Protein AF-A0A0L0F4E2-F1 (afdb_monomer_lite)

Organism: NCBI:txid667725

Foldseek 3Di:
DPPDDPPVVVVVVVLVPDDLVNLVVLLVPPDPVSLVNLLVNLVVLLVVLLPDDLVCLAVSLVVCLVCLVSLLVSCLSCVVPVSSVVSSVVSLVSNCVRRVVNDDPVSNVSSVVSVVSSVVSNCVSPVDPD

Sequence (130 aa):
MKDLLHPWINQTNTICTTSSGELLRLARAGDADAINVIITLLELLRGVIDGASSSTATVIYLNLQRLLDPINKLLRAYQHYPDVVACVLELYCSLVDRMINHLSEQHVGTLYTACVSLIKTYSAVFSGKG

Secondary structure (DSSP, 8-state):
---SSTTHHHHHHHHTT--HHHHHHHTT---HHHHHHHHHHHHHHHHHHHT--TTTHHHHHHHHHHHHHHHHHHHHHTTT-HHHHHHHHHHHHHHHHHHGGGS-HHHHHHHHHHHHHHHHHHHHHHS---

Structure (mmCIF, N/CA/C/O backbone):
data_AF-A0A0L0F4E2-F1
#
_entry.id   AF-A0A0L0F4E2-F1
#
loop_
_atom_site.group_PDB
_atom_site.id
_atom_site.type_symbol
_atom_site.label_atom_id
_atom_site.label_alt_id
_atom_site.label_comp_id
_atom_site.label_asym_id
_atom_site.label_entity_id
_atom_site.label_seq_id
_atom_site.pdbx_PDB_ins_code
_atom_site.Cartn_x
_atom_site.Cartn_y
_atom_site.Cartn_z
_atom_site.occupancy
_atom_site.B_iso_or_equiv
_atom_site.auth_seq_id
_atom_site.auth_comp_id
_atom_site.auth_asym_id
_atom_site.auth_atom_id
_atom_site.pdbx_PDB_model_num
ATOM 1 N N . MET A 1 1 ? 32.113 11.895 20.710 1.00 43.41 1 MET A N 1
ATOM 2 C CA . MET A 1 1 ? 31.176 10.929 20.088 1.00 43.41 1 MET A CA 1
ATOM 3 C C . MET A 1 1 ? 29.789 11.561 19.920 1.00 43.41 1 MET A C 1
ATOM 5 O O . MET A 1 1 ? 28.847 11.118 20.563 1.00 43.41 1 MET A O 1
ATOM 9 N N . LYS A 1 2 ? 29.643 12.622 19.113 1.00 42.06 2 LYS A N 1
ATOM 10 C CA . LYS A 1 2 ? 28.328 13.227 18.805 1.00 42.06 2 LYS A CA 1
ATOM 11 C C . LYS A 1 2 ? 28.138 13.599 17.322 1.00 42.06 2 LYS A C 1
ATOM 13 O O . LYS A 1 2 ? 27.118 14.178 16.986 1.00 42.06 2 LYS A O 1
ATOM 18 N N . ASP A 1 3 ? 29.039 13.178 16.431 1.00 47.22 3 ASP A N 1
ATOM 19 C CA . ASP A 1 3 ? 29.102 13.711 15.057 1.00 47.22 3 ASP A CA 1
ATOM 20 C C . ASP A 1 3 ? 28.914 12.659 13.951 1.00 47.22 3 ASP A C 1
ATOM 22 O O . ASP A 1 3 ? 29.572 12.724 12.920 1.00 47.22 3 ASP A O 1
ATOM 26 N N . LEU A 1 4 ? 28.035 11.664 14.136 1.00 46.62 4 LEU A N 1
ATOM 27 C CA . LEU A 1 4 ? 27.797 10.631 13.105 1.00 46.62 4 LEU A CA 1
ATOM 28 C C . LEU A 1 4 ? 26.324 10.383 12.737 1.00 46.62 4 LEU A C 1
ATOM 30 O O . LEU A 1 4 ? 26.038 9.446 12.002 1.00 46.62 4 LEU A O 1
ATOM 34 N N . LEU A 1 5 ? 25.379 11.219 13.182 1.00 44.88 5 LEU A N 1
ATOM 35 C CA . LEU A 1 5 ? 23.940 10.991 12.938 1.00 44.88 5 LEU A CA 1
ATOM 36 C C . LEU A 1 5 ? 23.255 12.005 12.006 1.00 44.88 5 LEU A C 1
ATOM 38 O O . LEU A 1 5 ? 22.035 11.982 11.881 1.00 44.88 5 LEU A O 1
ATOM 42 N N . HIS A 1 6 ? 23.998 12.879 11.321 1.00 51.25 6 HIS A N 1
ATOM 43 C CA . HIS A 1 6 ? 23.392 14.016 10.610 1.00 51.25 6 HIS A CA 1
ATOM 44 C C . HIS A 1 6 ? 23.115 13.917 9.089 1.00 51.25 6 HIS A C 1
ATOM 46 O O . HIS A 1 6 ? 22.373 14.779 8.617 1.00 51.25 6 HIS A O 1
ATOM 52 N N . PRO A 1 7 ? 23.567 12.915 8.298 1.00 43.34 7 PRO A N 1
ATOM 53 C CA . PRO A 1 7 ? 23.151 12.837 6.885 1.00 43.34 7 PRO A CA 1
ATOM 54 C C . PRO A 1 7 ? 21.809 12.116 6.656 1.00 43.34 7 PRO A C 1
ATOM 56 O O . PRO A 1 7 ? 21.045 12.502 5.776 1.00 43.34 7 PRO A O 1
ATOM 59 N N . TRP A 1 8 ? 21.491 11.091 7.456 1.00 38.53 8 TRP A N 1
ATOM 60 C CA . TRP A 1 8 ? 20.327 10.217 7.216 1.00 38.53 8 TRP A CA 1
ATOM 61 C C . TRP A 1 8 ? 18.983 10.814 7.662 1.00 38.53 8 TRP A C 1
ATOM 63 O O . TRP A 1 8 ? 17.935 10.519 7.083 1.00 38.53 8 TRP A O 1
ATOM 73 N N . ILE A 1 9 ? 19.000 11.702 8.660 1.00 44.81 9 ILE A N 1
ATOM 74 C CA . ILE A 1 9 ? 17.780 12.344 9.177 1.00 44.81 9 ILE A CA 1
ATOM 75 C C . ILE A 1 9 ? 17.222 13.369 8.170 1.00 44.81 9 ILE A C 1
ATOM 77 O O . ILE A 1 9 ? 16.013 13.561 8.086 1.00 44.81 9 ILE A O 1
ATOM 81 N N . ASN A 1 10 ? 18.068 13.970 7.325 1.00 40.53 10 ASN A N 1
ATOM 82 C CA . ASN A 1 10 ? 17.600 14.896 6.287 1.00 40.53 10 ASN A CA 1
ATOM 83 C C . ASN A 1 10 ? 17.048 14.186 5.038 1.00 40.53 10 ASN A C 1
ATOM 85 O O . ASN A 1 10 ? 16.155 14.720 4.381 1.00 40.53 10 ASN A O 1
ATOM 89 N 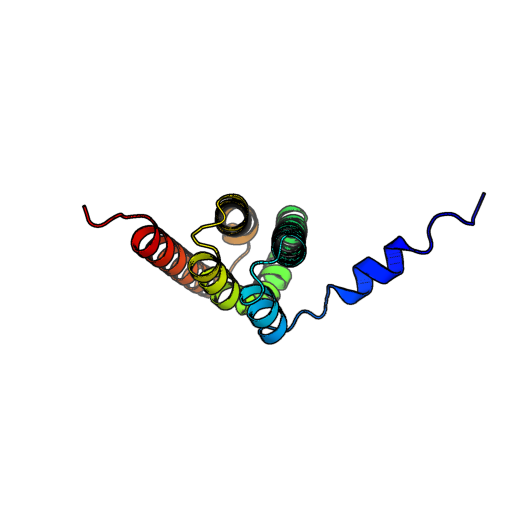N . GLN A 1 11 ? 17.521 12.975 4.725 1.00 43.03 11 GLN A N 1
ATOM 90 C CA . GLN A 1 11 ? 16.994 12.191 3.601 1.00 43.03 11 GLN A CA 1
ATOM 91 C C . GLN A 1 11 ? 15.597 11.631 3.886 1.00 43.03 11 GLN A C 1
ATOM 93 O O . GLN A 1 11 ? 14.727 11.671 3.020 1.00 43.03 11 GLN A O 1
ATOM 98 N N . THR A 1 12 ? 15.344 11.194 5.119 1.00 41.28 12 THR A N 1
ATOM 99 C CA . THR A 1 12 ? 14.031 10.671 5.533 1.00 41.28 12 THR A CA 1
ATOM 100 C C . THR A 1 12 ? 12.945 11.748 5.564 1.00 41.28 12 THR A C 1
ATOM 102 O O . THR A 1 12 ? 11.785 11.457 5.284 1.00 41.28 12 THR A O 1
ATOM 105 N N . ASN A 1 13 ? 13.314 13.012 5.795 1.00 35.09 13 ASN A N 1
ATOM 106 C CA . ASN A 1 13 ? 12.355 14.116 5.867 1.00 35.09 13 ASN A CA 1
ATOM 107 C C . ASN A 1 13 ? 11.870 14.622 4.493 1.00 35.09 13 ASN A C 1
ATOM 109 O O . ASN A 1 13 ? 10.874 15.335 4.417 1.00 35.09 13 ASN A O 1
ATOM 113 N N . THR A 1 14 ? 12.543 14.246 3.399 1.00 38.75 14 THR A N 1
ATOM 114 C CA . THR A 1 14 ? 12.144 14.659 2.037 1.00 38.75 14 THR A CA 1
ATOM 115 C C . THR A 1 14 ? 11.141 13.679 1.411 1.00 38.75 14 THR A C 1
ATOM 117 O O . THR A 1 14 ? 10.357 14.050 0.543 1.00 38.75 14 THR A O 1
ATOM 120 N N . ILE A 1 15 ? 11.099 12.435 1.896 1.00 46.47 15 ILE A N 1
ATOM 121 C CA . ILE A 1 15 ? 10.275 11.358 1.321 1.00 46.47 15 ILE A CA 1
ATOM 122 C C . ILE A 1 15 ? 8.785 11.511 1.700 1.00 46.47 15 ILE A C 1
ATOM 124 O O . ILE A 1 15 ? 7.904 11.072 0.968 1.00 46.47 15 ILE A O 1
ATOM 128 N N . CYS A 1 16 ? 8.462 12.224 2.783 1.00 45.31 16 CYS A N 1
ATOM 129 C CA . CYS A 1 16 ? 7.087 12.359 3.288 1.00 45.31 16 CYS A CA 1
ATOM 130 C C . CYS A 1 16 ? 6.179 13.344 2.519 1.00 45.31 16 CYS A C 1
ATOM 132 O O . CYS A 1 16 ? 5.079 13.636 2.985 1.00 45.31 16 CYS A O 1
ATOM 134 N N . THR A 1 17 ? 6.585 13.849 1.349 1.00 42.50 17 THR A N 1
ATOM 135 C CA . THR A 1 17 ? 5.738 14.733 0.517 1.00 42.50 17 THR A CA 1
ATOM 136 C C . THR A 1 17 ? 5.540 14.230 -0.908 1.00 42.50 17 THR A C 1
ATOM 138 O O . THR A 1 17 ? 5.226 15.019 -1.793 1.00 42.50 17 THR A O 1
ATOM 141 N N . THR A 1 18 ? 5.675 12.921 -1.150 1.00 52.84 18 THR A N 1
ATOM 142 C CA . THR A 1 18 ? 5.475 12.373 -2.495 1.00 52.84 18 THR A CA 1
ATOM 143 C C . THR A 1 18 ? 4.022 12.548 -2.930 1.00 52.84 18 THR A C 1
ATOM 145 O O . THR A 1 18 ? 3.110 11.830 -2.514 1.00 52.84 18 THR A O 1
ATOM 148 N N . SER A 1 19 ? 3.802 13.543 -3.782 1.00 57.84 19 SER A N 1
ATOM 149 C CA . SER A 1 19 ? 2.514 13.779 -4.417 1.00 57.84 19 SER A CA 1
ATOM 150 C C . SER A 1 19 ? 2.184 12.612 -5.356 1.00 57.84 19 SER A C 1
ATOM 152 O O . SER A 1 19 ? 3.078 11.957 -5.897 1.00 57.84 19 SER A O 1
ATOM 154 N N . SER A 1 20 ? 0.898 12.369 -5.639 1.00 53.78 20 SER A N 1
ATOM 155 C CA . SER A 1 20 ? 0.491 11.367 -6.643 1.00 53.78 20 SER A CA 1
ATOM 156 C C . SER A 1 20 ? 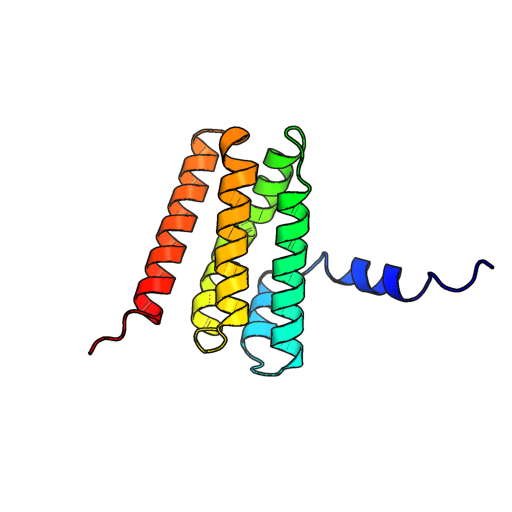1.201 11.557 -7.997 1.00 53.78 20 SER A C 1
ATOM 158 O O . SER A 1 20 ? 1.318 10.596 -8.755 1.00 53.78 20 SER A O 1
ATOM 160 N N . GLY A 1 21 ? 1.674 12.773 -8.307 1.00 54.50 21 GLY A N 1
ATOM 161 C CA . GLY A 1 21 ? 2.434 13.086 -9.516 1.00 54.50 21 GLY A CA 1
ATOM 162 C C . GLY A 1 21 ? 3.876 12.567 -9.511 1.00 54.50 21 GLY A C 1
ATOM 163 O O . GLY A 1 21 ? 4.359 12.156 -10.562 1.00 54.50 21 GLY A O 1
ATOM 164 N N . GLU A 1 22 ? 4.555 12.515 -8.363 1.00 62.72 22 GLU A N 1
ATOM 165 C CA . GLU A 1 22 ? 5.923 11.977 -8.266 1.00 62.72 22 GLU A CA 1
ATOM 166 C C . GLU A 1 22 ? 5.959 10.458 -8.397 1.00 62.72 22 GLU A C 1
ATOM 168 O O . GLU A 1 22 ? 6.820 9.938 -9.105 1.00 62.72 22 GLU A O 1
ATOM 173 N N . LEU A 1 23 ? 4.971 9.759 -7.829 1.00 59.50 23 LEU A N 1
ATOM 174 C CA . LEU A 1 23 ? 4.792 8.317 -8.043 1.00 59.50 23 LEU A CA 1
ATOM 175 C C . LEU A 1 23 ? 4.634 7.992 -9.532 1.00 59.50 23 LEU A C 1
ATOM 177 O O . LEU A 1 23 ? 5.281 7.090 -10.058 1.00 59.50 23 LEU A O 1
ATOM 181 N N . LEU A 1 24 ? 3.815 8.781 -10.233 1.00 58.97 24 LEU A N 1
ATOM 182 C CA . LEU A 1 24 ? 3.598 8.667 -11.677 1.00 58.97 24 LEU A CA 1
ATOM 183 C C . LEU A 1 24 ? 4.834 9.046 -12.508 1.00 58.97 24 LEU A C 1
ATOM 185 O O . LEU A 1 24 ? 4.984 8.559 -13.629 1.00 58.97 24 LEU A O 1
ATOM 189 N N . ARG A 1 25 ? 5.713 9.913 -11.992 1.00 62.09 25 ARG A N 1
ATOM 190 C CA . ARG A 1 25 ? 6.947 10.321 -12.678 1.00 62.09 25 ARG A CA 1
ATOM 191 C C . ARG A 1 25 ? 8.032 9.255 -12.561 1.00 62.09 25 ARG A C 1
ATOM 193 O O . ARG A 1 25 ? 8.662 8.946 -13.568 1.00 62.09 25 ARG A O 1
ATOM 200 N N . LEU A 1 26 ? 8.197 8.668 -11.374 1.00 62.09 26 LEU A N 1
ATOM 201 C CA . LEU A 1 26 ? 9.085 7.522 -11.164 1.00 62.09 26 LEU A CA 1
ATOM 202 C C . LEU A 1 26 ? 8.618 6.322 -11.998 1.00 62.09 26 LEU A C 1
ATOM 204 O O . LEU A 1 26 ? 9.443 5.729 -12.681 1.00 62.09 26 LEU A O 1
ATOM 208 N N . ALA A 1 27 ? 7.296 6.103 -12.095 1.00 57.03 27 ALA A N 1
ATOM 209 C CA . ALA A 1 27 ? 6.668 5.083 -12.947 1.00 57.03 27 ALA A CA 1
ATOM 210 C C . ALA A 1 27 ? 7.086 5.077 -14.425 1.00 57.03 27 ALA A C 1
ATOM 212 O O . ALA A 1 27 ? 6.945 4.060 -15.100 1.00 57.03 27 ALA A O 1
ATOM 213 N N . ARG A 1 28 ? 7.568 6.206 -14.953 1.00 56.84 28 ARG A N 1
ATOM 214 C CA . ARG A 1 28 ? 7.944 6.351 -16.367 1.00 56.84 28 ARG A CA 1
ATOM 215 C C . ARG A 1 28 ? 9.435 6.165 -16.629 1.00 56.84 28 ARG A C 1
ATOM 217 O O . ARG A 1 28 ? 9.814 5.983 -17.782 1.00 56.84 28 ARG A O 1
ATOM 224 N N . ALA A 1 29 ? 10.267 6.214 -15.594 1.00 57.25 29 ALA A N 1
ATOM 225 C CA . ALA A 1 29 ? 11.685 5.925 -15.701 1.00 57.25 29 ALA A CA 1
ATOM 226 C C . ALA A 1 29 ? 11.879 4.450 -15.334 1.00 57.25 29 ALA A C 1
ATOM 228 O O . ALA A 1 29 ? 11.865 4.098 -14.162 1.00 57.25 29 ALA A O 1
ATOM 229 N N . GLY A 1 30 ? 12.038 3.565 -16.319 1.00 57.06 30 GLY A N 1
ATOM 230 C CA . GLY A 1 30 ? 12.409 2.155 -16.095 1.00 57.06 30 GLY A CA 1
ATOM 231 C C . GLY A 1 30 ? 13.853 1.978 -15.600 1.00 57.06 30 GLY A C 1
ATOM 232 O O . GLY A 1 30 ? 14.511 1.013 -15.974 1.00 57.06 30 GLY A O 1
ATOM 233 N N . ASP A 1 31 ? 14.355 2.947 -14.836 1.00 69.62 31 ASP A N 1
ATOM 234 C CA . ASP A 1 31 ? 15.708 3.016 -14.307 1.00 69.62 31 ASP A CA 1
ATOM 235 C C . ASP A 1 31 ? 15.784 2.232 -12.991 1.00 69.62 31 ASP A C 1
ATOM 237 O O . ASP A 1 31 ? 14.846 2.269 -12.186 1.00 69.62 31 ASP A O 1
ATOM 241 N N . ALA A 1 32 ? 16.888 1.522 -12.761 1.00 73.69 32 ALA A N 1
ATOM 242 C CA . ALA A 1 32 ? 17.080 0.701 -11.564 1.00 73.69 32 ALA A CA 1
ATOM 243 C C . ALA A 1 32 ? 16.914 1.534 -10.280 1.00 73.69 32 ALA A C 1
ATOM 245 O O . ALA A 1 32 ? 16.324 1.075 -9.300 1.00 73.69 32 ALA A O 1
ATOM 246 N N . ASP A 1 33 ? 17.339 2.797 -10.322 1.00 79.94 33 ASP A N 1
ATOM 247 C CA . ASP A 1 33 ? 17.194 3.738 -9.215 1.00 79.94 33 ASP A CA 1
ATOM 248 C C . ASP A 1 33 ? 15.725 4.075 -8.922 1.00 79.94 33 ASP A C 1
ATOM 250 O O . ASP A 1 33 ? 15.315 4.121 -7.762 1.00 79.94 33 ASP A O 1
ATOM 254 N N . ALA A 1 34 ? 14.893 4.248 -9.954 1.00 82.06 34 ALA A N 1
ATOM 255 C CA . ALA A 1 34 ? 13.473 4.547 -9.774 1.00 82.06 34 ALA A CA 1
ATOM 256 C C . ALA A 1 34 ? 12.712 3.358 -9.164 1.00 82.06 34 ALA A C 1
ATOM 258 O O . ALA A 1 34 ? 11.858 3.550 -8.297 1.00 82.06 34 ALA A O 1
ATOM 259 N N . ILE A 1 35 ? 13.055 2.134 -9.575 1.00 85.88 35 ILE A N 1
ATOM 260 C CA . ILE A 1 35 ? 12.491 0.895 -9.020 1.00 85.88 35 ILE A CA 1
ATOM 261 C C . ILE A 1 35 ? 12.835 0.772 -7.534 1.00 85.88 35 ILE A C 1
ATOM 263 O O . ILE A 1 35 ? 11.942 0.554 -6.715 1.00 85.88 35 ILE A O 1
ATOM 267 N N . ASN A 1 36 ? 14.100 0.995 -7.169 1.00 86.81 36 ASN A N 1
ATOM 268 C CA . ASN A 1 36 ? 14.544 0.954 -5.776 1.00 86.81 36 ASN A CA 1
ATOM 269 C C . ASN A 1 36 ? 13.841 2.007 -4.910 1.00 86.81 36 ASN A C 1
ATOM 271 O O . ASN A 1 36 ? 13.450 1.710 -3.780 1.00 86.81 36 ASN A O 1
ATOM 275 N N . VAL A 1 37 ? 13.628 3.220 -5.431 1.00 89.50 37 VAL A N 1
ATOM 276 C CA . VAL A 1 37 ? 12.881 4.270 -4.719 1.00 89.50 37 VAL A CA 1
ATOM 277 C C . VAL A 1 37 ? 11.430 3.850 -4.480 1.00 89.50 37 VAL A C 1
ATOM 279 O O . VAL A 1 37 ? 10.909 4.054 -3.385 1.00 89.50 37 VAL A O 1
ATOM 282 N N . ILE A 1 38 ? 10.780 3.233 -5.468 1.00 89.62 38 ILE A N 1
ATOM 283 C CA . ILE A 1 38 ? 9.394 2.770 -5.331 1.00 89.62 38 ILE A CA 1
ATOM 284 C C . ILE A 1 38 ? 9.285 1.643 -4.313 1.00 89.62 38 ILE A C 1
ATOM 286 O O . ILE A 1 38 ? 8.422 1.713 -3.442 1.00 89.62 38 ILE A O 1
ATOM 290 N N . ILE A 1 39 ? 10.165 0.644 -4.384 1.00 92.25 39 ILE A N 1
ATOM 291 C CA . ILE A 1 39 ? 10.216 -0.443 -3.399 1.00 92.25 39 ILE A CA 1
ATOM 292 C C . ILE A 1 39 ? 10.429 0.138 -2.001 1.00 92.25 39 ILE A C 1
ATOM 294 O O . ILE A 1 39 ? 9.660 -0.157 -1.093 1.00 92.25 39 ILE A O 1
ATOM 298 N N . THR A 1 40 ? 11.401 1.041 -1.844 1.00 92.38 40 THR A N 1
ATOM 299 C CA . THR A 1 40 ? 11.688 1.698 -0.560 1.00 92.38 40 THR A CA 1
ATOM 300 C C . THR A 1 40 ? 10.466 2.433 -0.018 1.00 92.38 40 THR A C 1
ATOM 302 O O . THR A 1 40 ? 10.174 2.357 1.173 1.00 92.38 40 THR A O 1
ATOM 305 N N . LEU A 1 41 ? 9.725 3.133 -0.878 1.00 93.38 41 LEU A N 1
ATOM 306 C CA . LEU A 1 41 ? 8.521 3.839 -0.464 1.00 93.38 41 LEU A CA 1
ATOM 307 C C . LEU A 1 41 ? 7.398 2.874 -0.065 1.00 93.38 41 LEU A C 1
ATOM 309 O O . LEU A 1 41 ? 6.748 3.103 0.951 1.00 93.38 41 LEU A O 1
ATOM 313 N N . LEU A 1 42 ? 7.168 1.805 -0.831 1.00 94.62 42 LEU A N 1
ATOM 314 C CA . LEU A 1 42 ? 6.165 0.787 -0.503 1.00 94.62 42 LEU A CA 1
ATOM 315 C C . LEU A 1 42 ? 6.491 0.097 0.828 1.00 94.62 42 LEU A C 1
ATOM 317 O O . LEU A 1 42 ? 5.612 -0.034 1.674 1.00 94.62 42 LEU A O 1
ATOM 321 N N . GLU A 1 43 ? 7.756 -0.256 1.052 1.00 94.06 43 GLU A N 1
ATOM 322 C CA . GLU A 1 43 ? 8.243 -0.822 2.314 1.00 94.06 43 GLU A CA 1
ATOM 323 C C . GLU A 1 43 ? 8.097 0.156 3.484 1.00 94.06 43 GLU A C 1
ATOM 325 O O . GLU A 1 43 ? 7.678 -0.231 4.573 1.00 94.06 43 GLU A O 1
ATOM 330 N N . LEU A 1 44 ? 8.368 1.446 3.268 1.00 95.19 44 LEU A N 1
ATOM 331 C CA . LEU A 1 44 ? 8.175 2.471 4.292 1.00 95.19 44 LEU A CA 1
ATOM 332 C C . LEU A 1 44 ? 6.694 2.623 4.661 1.00 95.19 44 LEU A C 1
ATOM 334 O O . LEU A 1 44 ? 6.358 2.683 5.844 1.00 95.19 44 LEU A O 1
ATOM 338 N N . LEU A 1 45 ? 5.798 2.635 3.670 1.00 95.19 45 LEU A N 1
ATOM 339 C CA . LEU A 1 45 ? 4.354 2.646 3.910 1.00 95.19 45 LEU A CA 1
ATOM 340 C C . LEU A 1 45 ? 3.909 1.383 4.654 1.00 95.19 45 LEU A C 1
ATOM 342 O O . LEU A 1 45 ? 3.104 1.482 5.581 1.00 95.19 45 LEU A O 1
ATOM 346 N N . ARG A 1 46 ? 4.462 0.216 4.306 1.00 94.88 46 ARG A N 1
ATOM 347 C CA . ARG A 1 46 ? 4.202 -1.035 5.021 1.00 94.88 46 ARG A CA 1
ATOM 348 C C . ARG A 1 46 ? 4.662 -0.954 6.472 1.00 94.88 46 ARG A C 1
ATOM 350 O O . ARG A 1 46 ? 3.884 -1.276 7.358 1.00 94.88 46 ARG A O 1
ATOM 357 N N . GLY A 1 47 ? 5.854 -0.424 6.731 1.00 94.75 47 GLY A N 1
ATOM 358 C CA . GLY A 1 47 ? 6.352 -0.205 8.089 1.00 94.75 47 GLY A CA 1
ATOM 359 C C . GLY A 1 47 ? 5.443 0.707 8.922 1.00 94.75 47 GLY A C 1
ATOM 360 O O . GLY A 1 47 ? 5.211 0.436 10.098 1.00 94.75 47 GLY A O 1
ATOM 361 N N . VAL A 1 48 ? 4.864 1.752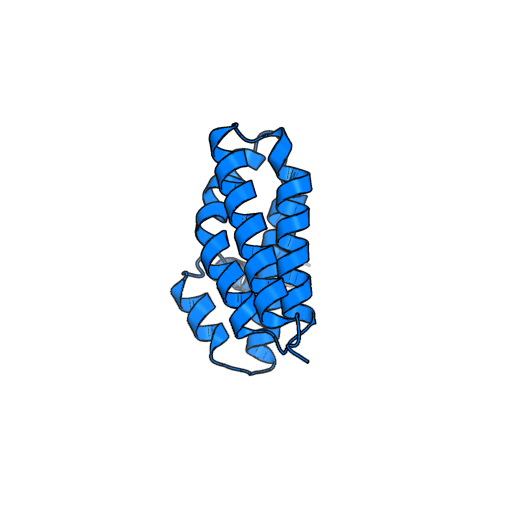 8.316 1.00 94.62 48 VAL A N 1
ATOM 362 C CA . VAL A 1 48 ? 3.863 2.609 8.981 1.00 94.62 48 VAL A CA 1
ATOM 363 C C . VAL A 1 48 ? 2.591 1.827 9.322 1.00 94.62 48 VAL A C 1
ATOM 365 O O . VAL A 1 48 ? 2.028 2.019 10.397 1.00 94.62 48 VAL A O 1
ATOM 368 N N . ILE A 1 49 ? 2.141 0.946 8.428 1.00 95.25 49 ILE A N 1
ATOM 369 C CA . ILE A 1 49 ? 0.969 0.090 8.652 1.00 95.25 49 ILE A CA 1
ATOM 370 C C . ILE A 1 49 ? 1.242 -0.933 9.759 1.00 95.25 49 ILE A C 1
ATOM 372 O O . ILE A 1 49 ? 0.436 -1.074 10.675 1.00 95.25 49 ILE A O 1
ATOM 376 N N . ASP A 1 50 ? 2.380 -1.619 9.702 1.00 93.88 50 ASP A N 1
ATOM 377 C CA . ASP A 1 50 ? 2.756 -2.662 10.657 1.00 93.88 50 ASP A CA 1
ATOM 378 C C . ASP A 1 50 ? 3.037 -2.095 12.055 1.00 93.88 50 ASP A C 1
ATOM 380 O O . ASP A 1 50 ? 2.783 -2.760 13.058 1.00 93.88 50 ASP A O 1
ATOM 384 N N . GLY A 1 51 ? 3.525 -0.853 12.129 1.00 93.19 51 GLY A N 1
A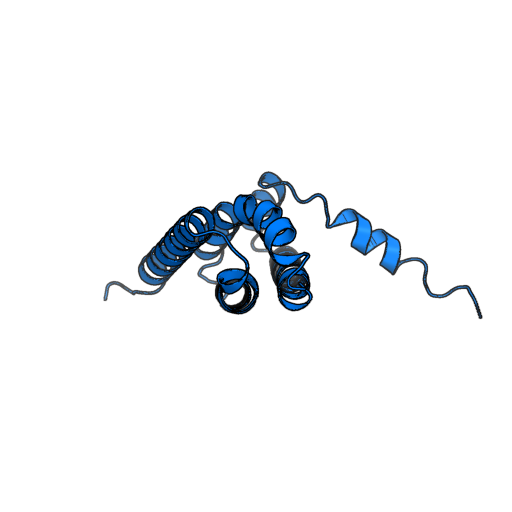TOM 385 C CA . GLY A 1 51 ? 3.735 -0.115 13.375 1.00 93.19 51 GLY A CA 1
ATOM 386 C C . GLY A 1 51 ? 2.483 0.573 13.927 1.00 93.19 51 GLY A C 1
ATOM 387 O O . GLY A 1 51 ? 2.563 1.234 14.966 1.00 93.19 51 GLY A O 1
ATOM 388 N N . ALA A 1 52 ? 1.336 0.466 13.253 1.00 92.50 52 ALA A N 1
ATOM 389 C CA . ALA A 1 52 ? 0.106 1.092 13.712 1.00 92.50 52 ALA A CA 1
ATOM 390 C C . ALA A 1 52 ? -0.414 0.432 14.994 1.00 92.50 52 ALA A C 1
ATOM 392 O O . ALA A 1 52 ? -0.482 -0.790 15.119 1.00 92.50 52 ALA A O 1
ATOM 393 N N . SER A 1 53 ? -0.837 1.258 15.946 1.00 91.94 53 SER A N 1
ATOM 394 C CA . SER A 1 53 ? -1.593 0.816 17.113 1.00 91.94 53 SER A CA 1
ATOM 395 C C . SER A 1 53 ? -3.089 0.978 16.848 1.00 91.94 53 SER A C 1
ATOM 397 O O . SER A 1 53 ? -3.502 1.697 15.937 1.00 91.94 53 SER A O 1
ATOM 399 N N . SER A 1 54 ? -3.930 0.384 17.695 1.00 88.62 54 SER A N 1
ATOM 400 C CA . SER A 1 54 ? -5.389 0.531 17.594 1.00 88.62 54 SER A CA 1
ATOM 401 C C . SER A 1 54 ? -5.860 1.991 17.609 1.00 88.62 54 SER A C 1
ATOM 403 O O . SER A 1 54 ? -6.848 2.327 16.961 1.00 88.62 54 SER A O 1
ATOM 405 N N . SER A 1 55 ? -5.144 2.876 18.312 1.00 90.38 55 SER A N 1
ATOM 406 C CA . SER A 1 55 ? -5.463 4.305 18.387 1.00 90.38 55 SER A CA 1
ATOM 407 C C . SER A 1 55 ? -5.017 5.104 17.160 1.00 90.38 55 SER A C 1
ATOM 409 O O . SER A 1 55 ? -5.578 6.168 16.902 1.00 90.38 55 SER A O 1
ATOM 411 N N . THR A 1 56 ? -4.034 4.619 16.394 1.00 92.81 56 THR A N 1
ATOM 412 C CA . THR A 1 56 ? -3.496 5.316 15.213 1.00 92.81 56 THR A CA 1
ATOM 413 C C . THR A 1 56 ? -3.951 4.707 13.889 1.00 92.81 56 THR A C 1
ATOM 415 O O . THR A 1 56 ? -3.943 5.409 12.878 1.00 92.81 56 THR A O 1
ATOM 418 N N . ALA A 1 57 ? -4.420 3.457 13.893 1.00 91.44 57 ALA A N 1
ATOM 419 C CA . ALA A 1 57 ? -4.836 2.694 12.717 1.00 91.44 57 ALA A CA 1
ATOM 420 C C . ALA A 1 57 ? -5.803 3.464 11.804 1.00 91.44 57 ALA A C 1
ATOM 422 O O . ALA A 1 57 ? -5.551 3.629 10.611 1.00 91.44 57 ALA A O 1
ATOM 423 N N . THR A 1 58 ? -6.874 4.027 12.368 1.00 92.31 58 THR A N 1
ATOM 424 C CA . THR A 1 58 ? -7.870 4.784 11.594 1.00 92.31 58 THR A CA 1
ATOM 425 C C . THR A 1 58 ? -7.274 6.035 10.956 1.00 92.31 58 THR A C 1
ATOM 427 O O . THR A 1 58 ? -7.551 6.330 9.796 1.00 92.31 58 THR A O 1
ATOM 430 N N . VAL A 1 59 ? -6.422 6.767 11.679 1.00 93.06 59 VAL A N 1
ATOM 431 C CA . VAL A 1 59 ? -5.772 7.979 11.157 1.00 93.06 59 VAL A CA 1
ATOM 432 C C . VAL A 1 59 ? -4.800 7.621 10.035 1.00 93.06 59 VAL A C 1
ATOM 434 O O . VAL A 1 59 ? -4.791 8.280 8.995 1.00 93.06 59 VAL A O 1
ATOM 437 N N . ILE A 1 60 ? -4.016 6.559 10.211 1.00 93.88 60 ILE A N 1
ATOM 438 C CA . ILE A 1 60 ? -3.093 6.053 9.193 1.00 93.88 60 ILE A CA 1
ATOM 439 C C . ILE A 1 60 ? -3.871 5.647 7.938 1.00 93.88 60 ILE A C 1
ATOM 441 O O . ILE A 1 60 ? -3.560 6.123 6.846 1.00 93.88 60 ILE A O 1
ATOM 445 N N . TYR A 1 61 ? -4.943 4.865 8.086 1.00 93.81 61 TYR A N 1
ATOM 446 C CA . TYR A 1 61 ? -5.792 4.465 6.966 1.00 93.81 61 TYR A CA 1
ATOM 447 C C . TYR A 1 61 ? -6.384 5.665 6.218 1.00 93.81 61 TYR A C 1
ATOM 449 O O . TYR A 1 61 ? -6.340 5.712 4.990 1.00 93.81 61 TYR A O 1
ATOM 457 N N . LEU A 1 62 ? -6.885 6.677 6.932 1.00 92.81 62 LEU A N 1
ATOM 458 C CA . LEU A 1 62 ? -7.455 7.875 6.310 1.00 92.81 62 LEU A CA 1
ATOM 459 C C . LEU A 1 62 ? -6.441 8.670 5.474 1.00 92.81 62 LEU A C 1
ATOM 461 O O . LEU A 1 62 ? -6.841 9.356 4.529 1.00 92.81 62 LEU A O 1
ATOM 465 N N . ASN A 1 63 ? -5.150 8.577 5.797 1.00 91.06 63 ASN A N 1
ATOM 466 C CA . ASN A 1 63 ? -4.079 9.151 4.985 1.00 91.06 63 ASN A CA 1
ATOM 467 C C . ASN A 1 63 ? -3.720 8.235 3.803 1.00 91.06 63 ASN A C 1
ATOM 469 O O . ASN A 1 63 ? -3.615 8.706 2.669 1.00 91.06 63 ASN A O 1
ATOM 473 N N . LEU A 1 64 ? -3.614 6.924 4.041 1.00 91.56 64 LEU A N 1
ATOM 474 C CA . LEU A 1 64 ? -3.247 5.929 3.028 1.00 91.56 64 LEU A CA 1
ATOM 475 C C . LEU A 1 64 ? -4.321 5.701 1.963 1.00 91.56 64 LEU A C 1
ATOM 477 O O . LEU A 1 64 ? -3.979 5.407 0.821 1.00 91.56 64 LEU A O 1
ATOM 481 N N . GLN A 1 65 ? -5.606 5.875 2.284 1.00 91.31 65 GLN A N 1
ATOM 482 C CA . GLN A 1 65 ? -6.710 5.612 1.351 1.00 91.31 65 GLN A CA 1
ATOM 483 C C . GLN A 1 65 ? -6.563 6.383 0.028 1.00 91.31 65 GLN A C 1
ATOM 485 O O . GLN A 1 65 ? -6.937 5.886 -1.031 1.00 91.31 65 GLN A O 1
ATOM 490 N N . ARG A 1 66 ? -5.968 7.585 0.071 1.00 90.38 66 ARG A N 1
ATOM 491 C CA . ARG A 1 66 ? -5.736 8.437 -1.108 1.00 90.38 66 ARG A CA 1
ATOM 492 C C . ARG A 1 66 ? -4.651 7.881 -2.031 1.00 90.38 66 ARG A C 1
ATOM 494 O O . ARG A 1 66 ? -4.607 8.239 -3.203 1.00 90.38 66 ARG A O 1
ATOM 501 N N . LEU A 1 67 ? -3.783 7.024 -1.500 1.00 90.19 67 LEU A N 1
ATOM 502 C CA . LEU A 1 67 ? -2.677 6.400 -2.217 1.00 90.19 67 LEU A CA 1
ATOM 503 C C . LEU A 1 67 ? -3.052 5.034 -2.802 1.00 90.19 67 LEU A C 1
ATOM 505 O O . LEU A 1 67 ? -2.359 4.575 -3.704 1.00 90.19 67 LEU A O 1
ATOM 509 N N . LEU A 1 68 ? -4.153 4.408 -2.368 1.00 90.12 68 LEU A N 1
ATOM 510 C CA . LEU A 1 68 ? -4.543 3.070 -2.832 1.00 90.12 68 LEU A CA 1
ATOM 511 C C . LEU A 1 68 ? -4.740 3.002 -4.356 1.00 90.12 68 LEU A C 1
ATOM 513 O O . LEU A 1 68 ? -4.254 2.066 -4.992 1.00 90.12 68 LEU A O 1
ATOM 517 N N . ASP A 1 69 ? -5.389 4.005 -4.958 1.00 89.25 69 ASP A N 1
ATOM 518 C CA . ASP A 1 69 ? -5.579 4.072 -6.415 1.00 89.25 69 ASP A CA 1
ATOM 519 C C . ASP A 1 69 ? -4.256 4.301 -7.184 1.00 89.25 69 ASP A C 1
ATOM 521 O O . ASP A 1 69 ? -3.955 3.511 -8.086 1.00 89.25 69 ASP A O 1
ATOM 525 N N . PRO A 1 70 ? -3.405 5.286 -6.822 1.00 90.19 70 PRO A N 1
ATOM 526 C CA . PRO A 1 70 ? -2.056 5.406 -7.378 1.00 90.19 70 PRO A CA 1
ATOM 527 C C . PRO A 1 70 ? -1.215 4.129 -7.253 1.00 90.19 70 PRO A C 1
ATOM 529 O O . PRO A 1 70 ? -0.564 3.733 -8.217 1.00 90.19 70 PRO A O 1
ATOM 532 N N . ILE A 1 71 ? -1.256 3.456 -6.101 1.00 90.44 71 ILE A N 1
ATOM 533 C CA . ILE A 1 71 ? -0.504 2.218 -5.854 1.00 90.44 71 ILE A CA 1
ATOM 534 C C . ILE A 1 71 ? -1.025 1.077 -6.735 1.00 90.44 71 ILE A C 1
ATOM 536 O O . ILE A 1 71 ? -0.240 0.328 -7.309 1.00 90.44 71 ILE A O 1
ATOM 540 N N . ASN A 1 72 ? -2.339 0.969 -6.933 1.00 89.94 72 ASN A N 1
ATOM 541 C CA . ASN A 1 72 ? -2.903 -0.013 -7.860 1.00 89.94 72 ASN A CA 1
ATOM 542 C C . ASN A 1 72 ? -2.449 0.257 -9.312 1.00 89.94 72 ASN A C 1
ATOM 544 O O . ASN A 1 72 ? -2.108 -0.663 -10.054 1.00 89.94 72 ASN A O 1
ATOM 548 N N . LYS A 1 73 ? -2.334 1.530 -9.712 1.00 88.62 73 LYS A N 1
ATOM 549 C CA . LYS A 1 73 ? -1.771 1.904 -11.023 1.00 88.62 73 LYS A CA 1
ATOM 550 C C . LYS A 1 73 ? -0.289 1.535 -11.162 1.00 88.62 73 LYS A C 1
ATOM 552 O O . LYS A 1 73 ? 0.127 1.210 -12.277 1.00 88.62 73 LYS A O 1
ATOM 557 N N . LEU A 1 74 ? 0.485 1.524 -10.068 1.00 87.88 74 LEU A N 1
ATOM 558 C CA . LEU A 1 74 ? 1.874 1.043 -10.087 1.00 87.88 74 LEU A CA 1
ATOM 559 C C . LEU A 1 74 ? 1.953 -0.428 -10.493 1.00 87.88 74 LEU A C 1
ATOM 561 O O . LEU A 1 74 ? 2.831 -0.771 -11.274 1.00 87.88 74 LEU A O 1
ATOM 565 N N . LEU A 1 75 ? 1.010 -1.271 -10.061 1.00 88.69 75 LEU A N 1
ATOM 566 C CA . LEU A 1 75 ? 1.004 -2.695 -10.414 1.00 88.69 75 LEU A CA 1
ATOM 567 C C . LEU A 1 75 ? 0.974 -2.913 -11.933 1.00 88.69 75 LEU A C 1
ATOM 569 O O . LEU A 1 75 ? 1.690 -3.759 -12.460 1.00 88.69 75 LEU A O 1
ATOM 573 N N . ARG A 1 76 ? 0.181 -2.113 -12.654 1.00 87.06 76 ARG A N 1
ATOM 574 C CA . ARG A 1 76 ? 0.131 -2.164 -14.121 1.00 87.06 76 ARG A CA 1
ATOM 575 C C . ARG A 1 76 ? 1.376 -1.551 -14.766 1.00 87.06 76 ARG A C 1
ATOM 577 O O . ARG A 1 76 ? 1.854 -2.082 -15.762 1.00 87.06 76 ARG A O 1
ATOM 584 N N . ALA A 1 77 ? 1.887 -0.443 -14.229 1.00 87.75 77 ALA A N 1
ATOM 585 C CA . ALA A 1 77 ? 3.083 0.212 -14.764 1.00 87.75 77 ALA A CA 1
ATOM 586 C C . ALA A 1 77 ? 4.343 -0.659 -14.612 1.00 87.75 77 ALA A C 1
ATOM 588 O O . ALA A 1 77 ? 5.185 -0.685 -15.506 1.00 87.75 77 ALA A O 1
ATOM 589 N N . TYR A 1 78 ? 4.431 -1.413 -13.516 1.00 88.19 78 TYR A N 1
ATOM 590 C CA . TYR A 1 78 ? 5.581 -2.232 -13.139 1.00 88.19 78 TYR A CA 1
ATOM 591 C C . TYR A 1 78 ? 5.339 -3.736 -13.277 1.00 88.19 78 TYR A C 1
ATOM 593 O O . TYR A 1 78 ? 6.010 -4.534 -12.634 1.00 88.19 78 TYR A O 1
ATOM 601 N N . GLN A 1 79 ? 4.429 -4.151 -14.159 1.00 88.12 79 GLN A N 1
ATOM 602 C CA . GLN A 1 79 ? 4.091 -5.565 -14.365 1.00 88.12 79 GLN A CA 1
ATOM 603 C C . GLN A 1 79 ? 5.291 -6.479 -14.688 1.00 88.12 79 GLN A C 1
ATOM 605 O O . GLN A 1 79 ? 5.243 -7.677 -14.428 1.00 88.12 79 GLN A O 1
ATOM 610 N N . HIS A 1 80 ? 6.369 -5.926 -15.252 1.00 87.75 80 HIS A N 1
ATOM 611 C CA . HIS A 1 80 ? 7.591 -6.662 -15.596 1.00 87.75 80 HIS A CA 1
ATOM 612 C C . HIS A 1 80 ? 8.611 -6.737 -14.447 1.00 87.75 80 HIS A C 1
ATOM 614 O O . HIS A 1 80 ? 9.651 -7.372 -14.602 1.00 87.75 80 HIS A O 1
ATOM 620 N N . TYR A 1 81 ? 8.323 -6.103 -13.309 1.00 89.75 81 TYR A N 1
ATOM 621 C CA . TYR A 1 81 ? 9.204 -6.018 -12.150 1.00 89.75 81 TYR A CA 1
ATOM 622 C C . TYR A 1 81 ? 8.552 -6.752 -10.970 1.00 89.75 81 TYR A C 1
ATOM 624 O O . TYR A 1 81 ? 7.755 -6.153 -10.240 1.00 89.75 81 TYR A O 1
ATOM 632 N N . PRO A 1 82 ? 8.845 -8.054 -10.788 1.00 89.50 82 PRO A N 1
ATOM 633 C CA . PRO A 1 82 ? 8.151 -8.891 -9.810 1.00 89.50 82 PRO A CA 1
ATOM 634 C C . PRO A 1 82 ? 8.298 -8.374 -8.375 1.00 89.50 82 PRO A C 1
ATOM 636 O O . PRO A 1 82 ? 7.340 -8.463 -7.616 1.00 89.50 82 PRO A O 1
ATOM 639 N N . ASP A 1 83 ? 9.434 -7.762 -8.034 1.00 91.38 83 ASP A N 1
ATOM 640 C CA . ASP A 1 83 ? 9.679 -7.205 -6.699 1.00 91.38 83 ASP A CA 1
ATOM 641 C C . ASP A 1 83 ? 8.718 -6.054 -6.372 1.00 91.38 83 ASP A C 1
ATOM 643 O O . ASP A 1 83 ? 8.119 -6.019 -5.300 1.00 91.38 83 ASP A O 1
ATOM 647 N N . VAL A 1 84 ? 8.481 -5.145 -7.326 1.00 91.38 84 VAL A N 1
ATOM 648 C CA . VAL A 1 84 ? 7.518 -4.043 -7.145 1.00 91.38 84 VAL A CA 1
ATOM 649 C C . VAL A 1 84 ? 6.106 -4.598 -6.981 1.00 91.38 84 VAL A C 1
ATOM 651 O O . VAL A 1 84 ? 5.352 -4.145 -6.122 1.00 91.38 84 VAL A O 1
ATOM 654 N N . VAL A 1 85 ? 5.743 -5.591 -7.794 1.00 92.75 85 VAL A N 1
ATOM 655 C CA . VAL A 1 85 ? 4.427 -6.237 -7.735 1.00 92.75 85 VAL A CA 1
ATOM 656 C C . VAL A 1 85 ? 4.229 -6.927 -6.385 1.00 92.75 85 VAL A C 1
ATOM 658 O O . VAL A 1 85 ? 3.171 -6.762 -5.779 1.00 92.75 85 VAL A O 1
ATOM 661 N N . ALA A 1 86 ? 5.244 -7.638 -5.889 1.00 93.56 86 ALA A N 1
ATOM 662 C CA . ALA A 1 86 ? 5.230 -8.265 -4.574 1.00 93.56 86 ALA A CA 1
ATOM 663 C C . ALA A 1 86 ? 5.039 -7.223 -3.464 1.00 93.56 86 ALA A C 1
ATOM 665 O O . ALA A 1 86 ? 4.088 -7.345 -2.697 1.00 93.56 86 ALA A O 1
ATOM 666 N N . CYS A 1 87 ? 5.830 -6.143 -3.448 1.00 95.12 87 CYS A N 1
ATOM 667 C CA . CYS A 1 87 ? 5.688 -5.073 -2.456 1.00 95.12 87 CYS A CA 1
ATOM 668 C C . CYS A 1 87 ? 4.291 -4.429 -2.476 1.00 95.12 87 CYS A C 1
ATOM 670 O O . CYS A 1 87 ? 3.736 -4.119 -1.423 1.00 95.12 87 CYS A O 1
ATOM 672 N N . VAL A 1 88 ? 3.683 -4.245 -3.656 1.00 95.00 88 VAL A N 1
ATOM 673 C CA . VAL A 1 88 ? 2.306 -3.733 -3.757 1.00 95.00 88 VAL A CA 1
ATOM 674 C C . VAL A 1 88 ? 1.304 -4.707 -3.130 1.00 95.00 88 VAL A C 1
ATOM 676 O O . VAL A 1 88 ? 0.437 -4.279 -2.369 1.00 95.00 88 VAL A O 1
ATOM 679 N N . LEU A 1 89 ? 1.397 -6.002 -3.440 1.00 95.25 89 LEU A N 1
ATOM 680 C CA . LEU A 1 89 ? 0.493 -7.013 -2.883 1.00 95.25 89 LEU A CA 1
ATOM 681 C C . LEU A 1 89 ? 0.664 -7.136 -1.362 1.00 95.25 89 LEU A C 1
ATOM 683 O O . LEU A 1 89 ? -0.325 -7.132 -0.631 1.00 95.25 89 LEU A O 1
ATOM 687 N N . GLU A 1 90 ? 1.907 -7.177 -0.885 1.00 96.12 90 GLU A N 1
ATOM 688 C CA . GLU A 1 90 ? 2.242 -7.248 0.538 1.00 96.12 90 GLU A CA 1
ATOM 689 C C . GLU A 1 90 ? 1.725 -6.033 1.311 1.00 96.12 90 GLU A C 1
ATOM 691 O O . GLU A 1 90 ? 1.177 -6.196 2.400 1.00 96.12 90 GLU A O 1
ATOM 696 N N . LEU A 1 91 ? 1.807 -4.830 0.734 1.00 95.50 91 LEU A N 1
ATOM 697 C CA . LEU A 1 91 ? 1.249 -3.624 1.343 1.00 95.50 91 LEU A CA 1
ATOM 698 C C . LEU A 1 91 ? -0.259 -3.760 1.596 1.00 95.50 91 LEU A C 1
ATOM 700 O O . LEU A 1 91 ? -0.739 -3.409 2.674 1.00 95.50 91 LEU A O 1
ATOM 704 N N . TYR A 1 92 ? -1.014 -4.272 0.619 1.00 95.75 92 TYR A N 1
ATOM 705 C CA . TYR A 1 92 ? -2.454 -4.489 0.777 1.00 95.75 92 TYR A CA 1
ATOM 706 C C . TYR A 1 92 ? -2.760 -5.578 1.810 1.00 95.75 92 TYR A C 1
ATOM 708 O O . TYR A 1 92 ? -3.699 -5.414 2.588 1.00 95.75 92 TYR A O 1
ATOM 716 N N . CYS A 1 93 ? -1.967 -6.651 1.857 1.00 95.75 93 CYS A N 1
ATOM 717 C CA . CYS A 1 93 ? -2.087 -7.680 2.889 1.00 95.75 93 CYS A CA 1
ATOM 718 C C . CYS A 1 93 ? -1.873 -7.096 4.293 1.00 95.75 93 CYS A C 1
ATOM 720 O O . CYS A 1 93 ? -2.743 -7.271 5.146 1.00 95.75 93 CYS A O 1
ATOM 722 N N . SER A 1 94 ? -0.788 -6.343 4.515 1.00 94.75 94 SER A N 1
ATOM 723 C CA . SER A 1 94 ? -0.542 -5.654 5.790 1.00 94.75 94 SER A CA 1
ATOM 724 C C . SER A 1 94 ? -1.674 -4.687 6.134 1.00 94.75 94 SER A C 1
ATOM 726 O O . SER A 1 94 ? -2.110 -4.627 7.281 1.00 94.75 94 SER A O 1
ATOM 728 N N . LEU A 1 95 ? -2.194 -3.941 5.153 1.00 94.25 95 LEU A N 1
ATOM 729 C CA . LEU A 1 95 ? -3.272 -2.984 5.395 1.00 94.25 95 LEU A CA 1
ATOM 730 C C . LEU A 1 95 ? -4.555 -3.682 5.862 1.00 94.25 95 LEU A C 1
ATOM 732 O O . LEU A 1 95 ? -5.200 -3.211 6.795 1.00 94.25 95 LEU A O 1
ATOM 736 N N . VAL A 1 96 ? -4.914 -4.812 5.250 1.00 95.12 96 VAL A N 1
ATOM 737 C CA . VAL A 1 96 ? -6.071 -5.609 5.674 1.00 95.12 96 VAL A CA 1
ATOM 738 C C . VAL A 1 96 ? -5.834 -6.207 7.059 1.00 95.12 96 VAL A C 1
ATOM 740 O O . VAL A 1 96 ? -6.663 -6.002 7.941 1.00 95.12 96 VAL A O 1
ATOM 743 N N . ASP A 1 97 ? -4.706 -6.882 7.274 1.00 94.56 97 ASP A N 1
ATOM 744 C CA . ASP A 1 97 ? -4.397 -7.572 8.533 1.00 94.56 97 ASP A CA 1
ATOM 745 C C . ASP A 1 97 ? -4.360 -6.614 9.735 1.00 94.56 97 ASP A C 1
ATOM 747 O O . ASP A 1 97 ? -4.951 -6.877 10.785 1.00 94.56 97 ASP A O 1
ATOM 751 N N . ARG A 1 98 ? -3.722 -5.449 9.566 1.00 93.94 98 ARG A N 1
ATOM 752 C CA . ARG A 1 98 ? -3.493 -4.492 10.656 1.00 93.94 98 ARG A CA 1
ATOM 753 C C . ARG A 1 98 ? -4.634 -3.515 10.881 1.00 93.94 98 ARG A C 1
ATOM 755 O O . ARG A 1 98 ? -4.822 -3.074 12.010 1.00 93.94 98 ARG A O 1
ATOM 762 N N . MET A 1 99 ? -5.383 -3.148 9.840 1.00 91.94 99 MET A N 1
ATOM 763 C CA . MET A 1 99 ? -6.336 -2.037 9.944 1.00 91.94 99 MET A CA 1
ATOM 764 C C . MET A 1 99 ? -7.789 -2.491 10.026 1.00 91.94 99 MET A C 1
ATOM 766 O O . MET A 1 99 ? -8.574 -1.798 10.667 1.00 91.94 99 MET A O 1
ATOM 770 N N . ILE A 1 100 ? -8.178 -3.627 9.430 1.00 92.88 100 ILE A N 1
ATOM 771 C CA . ILE A 1 100 ? -9.602 -3.961 9.225 1.00 92.88 100 ILE A CA 1
ATOM 772 C C . ILE A 1 100 ? -10.425 -3.958 10.523 1.00 92.88 100 ILE A C 1
ATOM 774 O O . ILE A 1 100 ? -11.544 -3.454 10.536 1.00 92.88 100 ILE A O 1
ATOM 778 N N . ASN A 1 101 ? -9.838 -4.421 11.630 1.00 93.19 101 ASN A N 1
ATOM 779 C CA . ASN A 1 101 ? -10.489 -4.508 12.942 1.00 93.19 101 ASN A CA 1
ATOM 780 C C . ASN A 1 101 ? -10.666 -3.150 13.645 1.00 93.19 101 ASN A C 1
ATOM 782 O O . ASN A 1 101 ? -11.328 -3.068 14.679 1.00 93.19 101 ASN A O 1
ATOM 786 N N . HIS A 1 102 ? -10.054 -2.091 13.121 1.00 92.44 102 HIS A N 1
ATOM 787 C CA . HIS A 1 102 ? -10.089 -0.741 13.685 1.00 92.44 102 HIS A CA 1
ATOM 788 C C . HIS A 1 102 ? -10.908 0.237 12.833 1.00 92.44 102 HIS A C 1
ATOM 790 O O . HIS A 1 102 ? -11.157 1.370 13.246 1.00 92.44 102 HIS A O 1
ATOM 796 N N . LEU A 1 103 ? -11.340 -0.190 11.645 1.00 92.31 103 LEU A N 1
ATOM 797 C CA . LEU A 1 103 ? -12.078 0.635 10.701 1.00 92.31 103 LEU A CA 1
ATOM 798 C C . LEU A 1 103 ? -13.591 0.538 10.914 1.00 92.31 103 LEU A C 1
ATOM 800 O O . LEU A 1 103 ? -14.126 -0.483 11.333 1.00 92.31 103 LEU A O 1
ATOM 804 N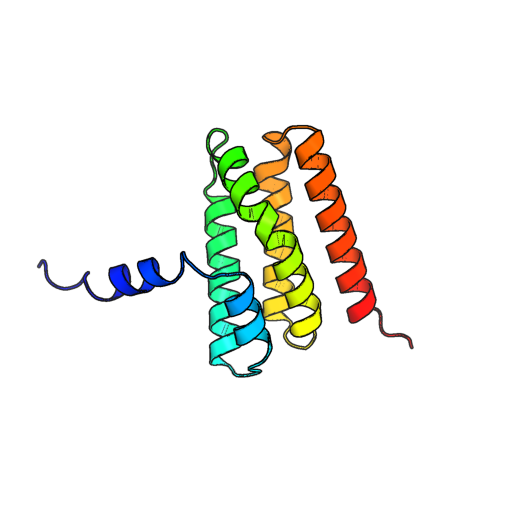 N . SER A 1 104 ? -14.296 1.617 10.572 1.00 93.38 104 SER A N 1
ATOM 805 C CA . SER A 1 104 ? -15.755 1.588 10.455 1.00 93.38 104 SER A CA 1
ATOM 806 C C . SER A 1 104 ? -16.184 0.782 9.228 1.00 93.38 104 SER A C 1
ATOM 808 O O . SER A 1 104 ? -15.433 0.678 8.256 1.00 93.38 104 SER A O 1
ATOM 810 N N . GLU A 1 105 ? -17.422 0.284 9.219 1.00 93.75 105 GLU A N 1
ATOM 811 C CA . GLU A 1 105 ? -17.976 -0.486 8.093 1.00 93.75 105 GLU A CA 1
ATOM 812 C C . GLU A 1 105 ? -17.838 0.237 6.746 1.00 93.75 105 GLU A C 1
ATOM 814 O O . GLU A 1 105 ? -17.472 -0.370 5.740 1.00 93.75 105 GLU A O 1
ATOM 819 N N . GLN A 1 106 ? -18.049 1.558 6.731 1.00 93.75 106 GLN A N 1
ATOM 820 C CA . GLN A 1 106 ? -17.858 2.380 5.536 1.00 93.75 106 GLN A CA 1
ATOM 821 C C . GLN A 1 106 ? -16.417 2.294 5.010 1.00 93.75 106 GLN A C 1
ATOM 823 O O . GLN A 1 106 ? -16.197 2.107 3.814 1.00 93.75 106 GLN A O 1
ATOM 828 N N . HIS A 1 107 ? -15.425 2.421 5.894 1.00 93.06 107 HIS A N 1
ATOM 829 C CA . HIS A 1 107 ? -14.017 2.349 5.514 1.00 93.06 107 HIS A CA 1
ATOM 830 C C . HIS A 1 107 ? -13.609 0.935 5.093 1.00 93.06 107 HIS A C 1
ATOM 832 O O . HIS A 1 107 ? -12.859 0.799 4.127 1.00 93.06 107 HIS A O 1
ATOM 838 N N . VAL A 1 108 ? -14.149 -0.099 5.746 1.00 94.50 108 VAL A N 1
ATOM 839 C CA . VAL A 1 108 ? -13.968 -1.500 5.340 1.00 94.50 108 VAL A CA 1
ATOM 840 C C . VAL A 1 108 ? -14.520 -1.734 3.933 1.00 94.50 108 VAL A C 1
ATOM 842 O O . VAL A 1 108 ? -13.846 -2.356 3.116 1.00 94.50 108 VAL A O 1
ATOM 845 N N . GLY A 1 109 ? -15.691 -1.183 3.599 1.00 94.38 109 GLY A N 1
ATOM 846 C CA . GLY A 1 109 ? -16.260 -1.266 2.249 1.00 94.38 109 GLY A CA 1
ATOM 847 C C . GLY A 1 109 ? -15.374 -0.614 1.179 1.00 94.38 109 GLY A C 1
ATOM 848 O O . GLY A 1 109 ? -15.169 -1.180 0.098 1.00 94.38 109 GLY A O 1
ATOM 849 N N . THR A 1 110 ? -14.786 0.546 1.487 1.00 93.75 110 THR A N 1
ATOM 850 C CA . THR A 1 110 ? -13.813 1.209 0.603 1.00 93.75 110 THR A CA 1
ATOM 851 C C . THR A 1 110 ? -12.556 0.362 0.416 1.00 93.75 110 THR A C 1
ATOM 853 O O . THR A 1 110 ? -12.120 0.162 -0.720 1.00 93.75 110 THR A O 1
ATOM 856 N N . LEU A 1 111 ? -12.002 -0.184 1.503 1.00 94.56 111 LEU A N 1
ATOM 857 C CA . LEU A 1 111 ? -10.828 -1.052 1.450 1.00 94.56 111 LEU A CA 1
ATOM 858 C C . LEU A 1 111 ? -11.107 -2.313 0.628 1.00 94.56 111 LEU A C 1
ATOM 860 O O . LEU A 1 111 ? -10.348 -2.642 -0.279 1.00 94.56 111 LEU A O 1
ATOM 864 N N . TYR A 1 112 ? -12.238 -2.970 0.874 1.00 95.06 112 TYR A N 1
ATOM 865 C CA . TYR A 1 112 ? -12.670 -4.133 0.109 1.00 95.06 112 TYR A CA 1
ATOM 866 C C . TYR A 1 112 ? -12.732 -3.830 -1.393 1.00 95.06 112 TYR A C 1
ATOM 868 O O . TYR A 1 112 ? -12.194 -4.577 -2.210 1.00 95.06 112 TYR A O 1
ATOM 876 N N . THR A 1 113 ? -13.322 -2.692 -1.766 1.00 95.00 113 THR A N 1
ATOM 877 C CA . THR A 1 113 ? -13.402 -2.258 -3.168 1.00 95.00 113 THR A CA 1
ATOM 878 C C . THR A 1 113 ? -12.011 -2.044 -3.775 1.00 95.00 113 THR A C 1
ATOM 880 O O . THR A 1 113 ? -11.767 -2.450 -4.914 1.00 95.00 113 THR A O 1
ATOM 883 N N . ALA A 1 114 ? -11.078 -1.463 -3.014 1.00 94.12 114 ALA A N 1
ATOM 884 C CA . ALA A 1 114 ? -9.693 -1.289 -3.441 1.00 94.12 114 ALA A CA 1
ATOM 885 C C . ALA A 1 114 ? -8.970 -2.637 -3.628 1.00 94.12 114 ALA A C 1
ATOM 887 O O . ALA A 1 114 ? -8.331 -2.838 -4.660 1.00 94.12 114 ALA A O 1
ATOM 888 N N . CYS A 1 115 ? -9.135 -3.590 -2.704 1.00 95.50 115 CYS A N 1
ATOM 889 C CA . CYS A 1 115 ? -8.591 -4.948 -2.819 1.00 95.50 115 CYS A CA 1
ATOM 890 C C . CYS A 1 115 ? -9.141 -5.685 -4.048 1.00 95.50 115 CYS A C 1
ATOM 892 O O . CYS A 1 115 ? -8.384 -6.283 -4.809 1.00 95.50 115 CYS A O 1
ATOM 894 N N . VAL A 1 116 ? -10.453 -5.611 -4.291 1.00 95.50 116 VAL A N 1
ATOM 895 C CA . VAL A 1 116 ? -11.070 -6.202 -5.489 1.00 95.50 116 VAL A CA 1
ATOM 896 C C . VAL A 1 116 ? -10.503 -5.567 -6.758 1.00 95.50 116 VAL A C 1
ATOM 898 O O . VAL A 1 116 ? -10.217 -6.273 -7.724 1.00 95.50 116 VAL A O 1
ATOM 901 N N . SER A 1 117 ? -10.320 -4.245 -6.764 1.00 94.44 117 SER A N 1
ATOM 902 C CA . SER A 1 117 ? -9.689 -3.538 -7.880 1.00 94.44 117 SER A CA 1
ATOM 903 C C . SER A 1 117 ? -8.255 -4.024 -8.114 1.00 94.44 117 SER A C 1
ATOM 905 O O . SER A 1 117 ? -7.893 -4.308 -9.251 1.00 94.44 117 SER A O 1
ATOM 907 N N . LEU A 1 118 ? -7.463 -4.205 -7.054 1.00 94.38 118 LEU A N 1
ATOM 908 C CA . LEU A 1 118 ? -6.097 -4.724 -7.136 1.00 94.38 118 LEU A CA 1
ATOM 909 C C . LEU A 1 118 ? -6.050 -6.131 -7.743 1.00 94.38 118 LEU A C 1
ATOM 911 O O . LEU A 1 118 ? -5.290 -6.370 -8.677 1.00 94.38 118 LEU A O 1
ATOM 915 N N . ILE A 1 119 ? -6.891 -7.050 -7.259 1.00 93.56 119 ILE A N 1
ATOM 916 C CA . ILE A 1 119 ? -6.964 -8.432 -7.763 1.00 93.56 119 ILE A CA 1
ATOM 917 C C . ILE A 1 119 ? -7.385 -8.448 -9.238 1.00 93.56 119 ILE A C 1
ATOM 919 O O . ILE A 1 119 ? -6.838 -9.209 -10.038 1.00 93.56 119 ILE A O 1
ATOM 923 N N . LYS A 1 120 ? -8.331 -7.588 -9.633 1.00 93.00 120 LYS A N 1
ATOM 924 C CA . LYS A 1 120 ? -8.726 -7.421 -11.039 1.00 93.00 120 LYS A CA 1
ATOM 925 C C . LYS A 1 120 ? -7.572 -6.900 -11.895 1.00 93.00 120 LYS A C 1
ATOM 927 O O . LYS A 1 120 ? -7.358 -7.421 -12.984 1.00 93.00 120 LYS A O 1
ATOM 932 N N . THR A 1 121 ? -6.808 -5.918 -11.416 1.00 90.69 121 THR A N 1
ATOM 933 C CA . THR A 1 121 ? -5.622 -5.423 -12.131 1.00 90.69 121 THR A CA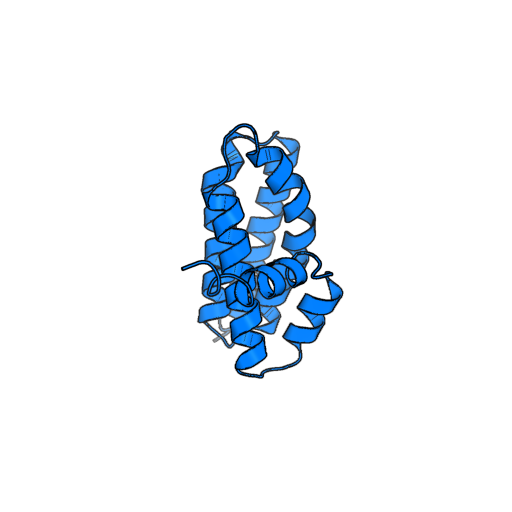 1
ATOM 934 C C . THR A 1 121 ? -4.565 -6.516 -12.254 1.00 90.69 121 THR A C 1
ATOM 936 O O . THR A 1 121 ? -4.079 -6.760 -13.354 1.00 90.69 121 THR A O 1
ATOM 939 N N . TYR A 1 122 ? -4.250 -7.208 -11.157 1.00 91.00 122 TYR A N 1
ATOM 940 C CA . TYR A 1 122 ? -3.269 -8.290 -11.135 1.00 91.00 122 TYR A CA 1
ATOM 941 C C . TYR A 1 122 ? -3.666 -9.420 -12.085 1.00 91.00 122 TYR A C 1
ATOM 943 O O . TYR A 1 122 ? -2.899 -9.784 -12.970 1.00 91.00 122 TYR A O 1
ATOM 951 N N . SER A 1 123 ? -4.901 -9.913 -11.992 1.00 90.81 123 SER A N 1
ATOM 952 C CA . SER A 1 123 ? -5.399 -10.929 -12.923 1.00 90.81 123 SER A CA 1
ATOM 953 C C . SER A 1 123 ? -5.373 -10.444 -14.374 1.00 90.81 123 SER A C 1
ATOM 955 O O . SER A 1 123 ? -4.930 -11.195 -15.230 1.00 90.81 123 SER A O 1
ATOM 957 N N . ALA A 1 124 ? -5.753 -9.203 -14.682 1.00 88.31 124 ALA A N 1
ATOM 958 C CA . ALA A 1 124 ? -5.705 -8.690 -16.054 1.00 88.31 124 ALA A CA 1
ATOM 959 C C . ALA A 1 124 ? -4.280 -8.582 -16.626 1.00 88.31 124 ALA A C 1
ATOM 961 O O . ALA A 1 124 ? -4.106 -8.630 -17.841 1.00 88.31 124 ALA A O 1
ATOM 962 N N . VAL A 1 125 ? -3.285 -8.395 -15.761 1.00 83.06 125 VAL A N 1
ATOM 963 C CA . VAL A 1 125 ? -1.873 -8.262 -16.127 1.00 83.06 125 VAL A CA 1
ATOM 964 C C . VAL A 1 125 ? -1.187 -9.628 -16.253 1.00 83.06 125 VAL A C 1
ATOM 966 O O . VAL A 1 125 ? -0.431 -9.845 -17.196 1.00 83.06 125 VAL A O 1
ATOM 969 N N . PHE A 1 126 ? -1.459 -10.550 -15.325 1.00 80.06 126 PHE A N 1
ATOM 970 C CA . PHE A 1 126 ? -0.731 -11.819 -15.182 1.00 80.06 126 PHE A CA 1
ATOM 971 C C . PHE A 1 126 ? -1.514 -13.055 -15.633 1.00 80.06 126 PHE A C 1
ATOM 973 O O . PHE A 1 126 ? -0.925 -14.121 -15.800 1.00 80.06 126 PHE A O 1
ATOM 980 N N . SER A 1 127 ? -2.822 -12.939 -15.881 1.00 72.38 127 SER A N 1
ATOM 981 C CA . SER A 1 127 ? -3.565 -13.986 -16.589 1.00 72.38 127 SER A CA 1
ATOM 982 C C . SER A 1 127 ? -3.220 -13.850 -18.062 1.00 72.38 127 SER A C 1
ATOM 984 O O . SER A 1 127 ? -3.888 -13.135 -18.810 1.00 72.38 127 SER A O 1
ATOM 986 N N . GLY A 1 128 ? -2.125 -14.494 -18.466 1.00 53.84 128 GLY A N 1
ATOM 987 C CA . GLY A 1 128 ? -1.803 -14.668 -19.871 1.00 53.84 128 GLY A CA 1
ATOM 988 C C . GLY A 1 128 ? -3.042 -15.196 -20.582 1.00 53.84 128 GLY A C 1
ATOM 989 O O . GLY A 1 128 ? -3.533 -16.281 -20.268 1.00 53.84 128 GLY A O 1
ATOM 990 N N . LYS A 1 129 ? -3.578 -14.423 -21.527 1.00 44.25 129 LYS A N 1
ATOM 991 C CA . LYS A 1 129 ? -4.346 -15.050 -22.594 1.00 44.25 129 LYS A CA 1
ATOM 992 C C . LYS A 1 129 ? -3.347 -15.941 -23.329 1.00 44.25 129 LYS A C 1
ATOM 994 O O . LYS A 1 129 ? -2.445 -15.418 -23.982 1.00 44.25 129 LYS A O 1
ATOM 999 N N . GLY A 1 130 ? -3.456 -17.246 -23.085 1.00 39.28 130 GLY A N 1
ATOM 1000 C CA . GLY A 1 130 ? -2.953 -18.268 -23.997 1.00 39.28 130 GLY A CA 1
ATOM 1001 C C . GLY A 1 130 ? -3.626 -18.172 -25.358 1.00 39.28 130 GLY A C 1
ATOM 1002 O O . GLY A 1 130 ? -4.671 -17.482 -25.464 1.00 39.28 130 GLY A O 1
#

Radius of gyration: 16.15 Å; chains: 1; bounding box: 49×33×44 Å

pLDDT: mean 80.6, std 19.17, range [35.09, 96.12]